Protein AF-A0A645IYS7-F1 (afdb_monomer_lite)

Foldseek 3Di:
DDQPDPVSVVVVVVVVVVVCVCPPPVNVVVVVVVVVVVVVVVVVVVVVVVVVVVVVVVVVCVVQFDWDQLVRCCVVVVLVDDPVRSVVCLVVLVVQCVVVVHDWDWDADPPPVDRTGITHTVVSVVVVVVVDDRD

Structure (mmCIF, N/CA/C/O backbone):
data_AF-A0A645IYS7-F1
#
_entry.id   AF-A0A645IYS7-F1
#
loop_
_atom_site.group_PDB
_atom_site.id
_atom_site.type_symbol
_atom_site.label_atom_id
_atom_site.label_alt_id
_atom_site.label_comp_id
_atom_site.label_asym_id
_atom_site.label_entity_id
_atom_site.label_seq_id
_atom_site.pdbx_PDB_ins_code
_atom_site.Cartn_x
_atom_site.Cartn_y
_atom_site.Cartn_z
_atom_site.occupancy
_atom_site.B_iso_or_equiv
_atom_site.auth_seq_id
_atom_site.auth_comp_id
_atom_site.auth_asym_id
_atom_site.auth_atom_id
_atom_site.pdbx_PDB_model_num
ATOM 1 N N . MET A 1 1 ? -29.580 -20.887 42.819 1.00 63.66 1 MET A N 1
ATOM 2 C CA . MET A 1 1 ? -29.104 -21.197 44.187 1.00 63.66 1 MET A CA 1
ATOM 3 C C . MET A 1 1 ? -30.323 -21.383 45.086 1.00 63.66 1 MET A C 1
ATOM 5 O O . MET A 1 1 ? -31.106 -20.449 45.204 1.00 63.66 1 MET A O 1
ATOM 9 N N . LEU A 1 2 ? -30.550 -22.582 45.630 1.00 64.06 2 LEU A N 1
ATOM 10 C CA . LEU A 1 2 ? -31.740 -22.892 46.438 1.00 64.06 2 LEU A CA 1
ATOM 11 C C . LEU A 1 2 ? -31.493 -22.482 47.900 1.00 64.06 2 LEU A C 1
ATOM 13 O O . LEU A 1 2 ? -30.611 -23.029 48.555 1.00 64.06 2 LEU A O 1
ATOM 17 N N . GLN A 1 3 ? -32.244 -21.501 48.406 1.00 73.00 3 GLN A N 1
ATOM 18 C CA . GLN A 1 3 ? -32.033 -20.925 49.738 1.00 73.00 3 GLN A CA 1
ATOM 19 C C . GLN A 1 3 ? -33.036 -21.453 50.749 1.00 73.00 3 GLN A C 1
ATOM 21 O O . GLN A 1 3 ? -34.131 -20.919 50.910 1.00 73.00 3 GLN A O 1
ATOM 26 N N . ARG A 1 4 ? -32.643 -22.512 51.453 1.00 84.19 4 ARG A N 1
ATOM 27 C CA . ARG A 1 4 ? -33.472 -23.113 52.505 1.00 84.19 4 ARG A CA 1
ATOM 28 C C . ARG A 1 4 ? -33.144 -22.595 53.911 1.00 84.19 4 ARG A C 1
ATOM 30 O O . ARG A 1 4 ? -33.886 -22.880 54.839 1.00 84.19 4 ARG A O 1
ATOM 37 N N . THR A 1 5 ? -32.071 -21.814 54.074 1.00 91.31 5 THR A N 1
ATOM 38 C CA . THR A 1 5 ? -31.602 -21.285 55.370 1.00 91.31 5 THR A CA 1
ATOM 39 C C . THR A 1 5 ? -31.504 -19.756 55.360 1.00 91.31 5 THR A C 1
ATOM 41 O O . THR A 1 5 ? -31.311 -19.149 54.306 1.00 91.31 5 THR A O 1
ATOM 44 N N . ALA A 1 6 ? -31.607 -19.122 56.535 1.00 89.88 6 ALA A N 1
ATOM 45 C CA . ALA A 1 6 ? -31.532 -17.661 56.680 1.00 89.88 6 ALA A CA 1
ATOM 46 C C . ALA A 1 6 ? -30.176 -17.081 56.236 1.00 89.88 6 ALA A C 1
ATOM 48 O O . ALA A 1 6 ? -30.135 -16.109 55.489 1.00 89.88 6 ALA A O 1
ATOM 49 N N . LYS A 1 7 ? -29.065 -17.730 56.610 1.00 90.00 7 LYS A N 1
ATOM 50 C CA . LYS A 1 7 ? -27.729 -17.371 56.098 1.00 90.00 7 LYS A CA 1
ATOM 51 C C . LYS A 1 7 ? -27.649 -17.529 54.582 1.00 90.00 7 LYS A C 1
ATOM 53 O O . LYS A 1 7 ? -27.099 -16.674 53.902 1.00 90.00 7 LYS A O 1
ATOM 58 N N . GLY A 1 8 ? -28.260 -18.597 54.059 1.00 91.81 8 GLY A N 1
ATOM 59 C CA . GLY A 1 8 ? -28.425 -18.797 52.628 1.00 91.81 8 GLY A CA 1
ATOM 60 C C . GLY A 1 8 ? -29.043 -17.564 51.983 1.00 91.81 8 GLY A C 1
ATOM 61 O O . GLY A 1 8 ? -28.407 -17.032 51.077 1.00 91.81 8 GLY A O 1
ATOM 62 N N . LYS A 1 9 ? -30.211 -17.109 52.490 1.00 91.44 9 LYS A N 1
ATOM 63 C CA . LYS A 1 9 ? -30.959 -15.893 52.081 1.00 91.44 9 LYS A CA 1
ATOM 64 C C . LYS A 1 9 ? -30.063 -14.660 51.951 1.00 91.44 9 LYS A C 1
ATOM 66 O O . LYS A 1 9 ? -29.913 -14.155 50.838 1.00 91.44 9 LYS A O 1
ATOM 71 N N . GLN A 1 10 ? -29.369 -14.313 53.030 1.00 92.50 10 GLN A N 1
ATOM 72 C CA . GLN A 1 10 ? -28.449 -13.171 53.088 1.00 92.50 10 GLN A CA 1
ATOM 73 C C . GLN A 1 10 ? -27.340 -13.239 52.028 1.00 92.50 10 GLN A C 1
ATOM 75 O O . GLN A 1 10 ? -27.070 -12.254 51.346 1.00 92.50 10 GLN A O 1
ATOM 80 N N . CYS A 1 11 ? -26.720 -14.408 51.829 1.00 93.62 11 CYS A N 1
ATOM 81 C CA . CYS A 1 11 ? -25.643 -14.544 50.847 1.00 93.62 11 CYS A CA 1
ATOM 82 C C . CYS A 1 11 ? -26.104 -14.279 49.405 1.00 93.62 11 CYS A C 1
ATOM 84 O O . CYS A 1 11 ? -25.356 -13.686 48.636 1.00 93.62 11 CYS A O 1
ATOM 86 N N . ARG A 1 12 ? -27.315 -14.691 49.005 1.00 93.19 12 ARG A N 1
ATOM 87 C CA . ARG A 1 12 ? -27.800 -14.393 47.638 1.00 93.19 12 ARG A CA 1
ATOM 88 C C . ARG A 1 12 ? -28.223 -12.952 47.489 1.00 93.19 12 ARG A C 1
ATOM 90 O O . ARG A 1 12 ? -28.011 -12.430 46.414 1.00 93.19 12 ARG A O 1
ATOM 97 N N . GLU A 1 13 ? -28.844 -12.343 48.496 1.00 93.69 13 GLU A N 1
ATOM 98 C CA . GLU A 1 13 ? -29.186 -10.915 48.436 1.00 93.69 13 GLU A CA 1
ATOM 99 C C . GLU A 1 13 ? -27.913 -10.097 48.218 1.00 93.69 13 GLU A C 1
ATOM 101 O O . GLU A 1 13 ? -27.854 -9.269 47.313 1.00 93.69 13 GLU A O 1
ATOM 106 N N . TYR A 1 14 ? -26.850 -10.443 48.949 1.00 94.94 14 TYR A N 1
ATOM 107 C CA . TYR A 1 14 ? -25.524 -9.890 48.719 1.00 94.94 14 TYR A CA 1
ATOM 108 C C . TYR A 1 14 ? -25.024 -10.151 47.288 1.00 94.94 14 TYR A C 1
ATOM 110 O O . TYR A 1 14 ? -24.702 -9.200 46.581 1.00 94.94 14 TYR A O 1
ATOM 118 N N . PHE A 1 15 ? -25.019 -11.402 46.809 1.00 95.69 15 PHE A N 1
ATOM 119 C CA . PHE A 1 15 ? -24.546 -11.700 45.451 1.00 95.69 15 PHE A CA 1
ATOM 120 C C . PHE A 1 15 ? -25.373 -11.027 44.353 1.00 95.69 15 PHE A C 1
ATOM 122 O O . PHE A 1 15 ? -24.778 -10.537 43.402 1.00 95.69 15 PHE A O 1
ATOM 129 N N . ILE A 1 16 ? -26.701 -10.954 44.493 1.00 95.19 16 ILE A N 1
ATOM 130 C CA . ILE A 1 16 ? -27.583 -10.229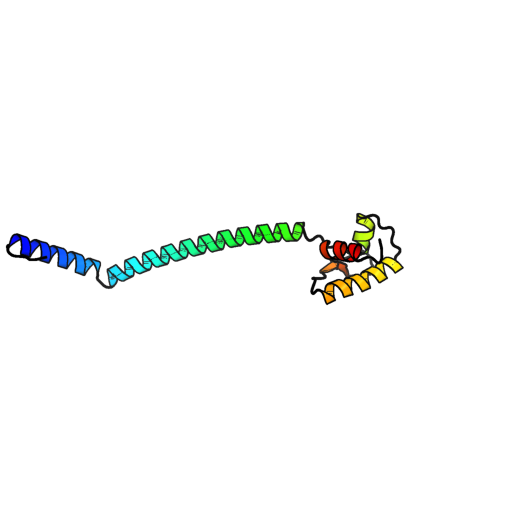 43.570 1.00 95.19 16 ILE A CA 1
ATOM 131 C C . ILE A 1 16 ? -27.189 -8.755 43.550 1.00 95.19 16 ILE A C 1
ATOM 133 O O . ILE A 1 16 ? -26.973 -8.220 42.472 1.00 95.19 16 ILE A O 1
ATOM 137 N N . SER A 1 17 ? -26.996 -8.121 44.712 1.00 96.00 17 SER A N 1
ATOM 138 C CA . SER A 1 17 ? -26.587 -6.711 44.764 1.00 96.00 17 SER A CA 1
ATOM 139 C C . SER A 1 17 ? -25.233 -6.465 44.086 1.00 96.00 17 SER A C 1
ATOM 141 O O . SER A 1 17 ? -25.056 -5.471 43.381 1.00 96.00 17 SER A O 1
ATOM 143 N N . CYS A 1 18 ? -24.283 -7.395 44.232 1.00 96.69 18 CYS A N 1
ATOM 144 C CA . CYS A 1 18 ? -23.007 -7.334 43.525 1.00 96.69 18 CYS A CA 1
ATOM 145 C C . CYS A 1 18 ? -23.187 -7.505 42.011 1.00 96.69 18 CYS A C 1
ATOM 147 O O . CYS A 1 18 ? -22.556 -6.784 41.241 1.00 96.69 18 CYS A O 1
ATOM 149 N N . GLU A 1 19 ? -24.033 -8.443 41.582 1.00 96.69 19 GLU A N 1
ATOM 150 C CA . GL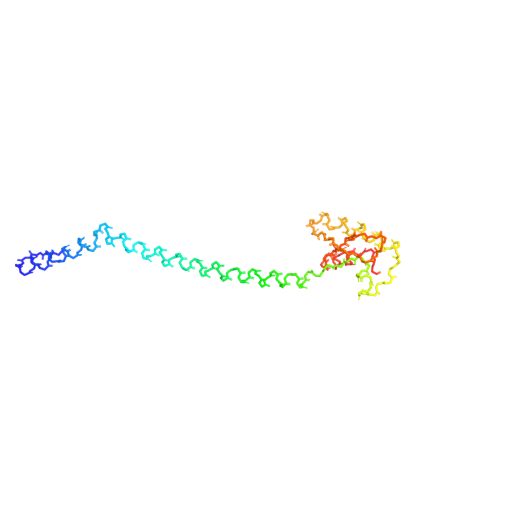U A 1 19 ? -24.315 -8.711 40.170 1.00 96.69 19 GLU A CA 1
ATOM 151 C C . GLU A 1 19 ? -25.034 -7.531 39.505 1.00 96.69 19 GLU A C 1
ATOM 153 O O . GLU A 1 19 ? -24.654 -7.133 38.409 1.00 96.69 19 GLU A O 1
ATOM 158 N N . GLU A 1 20 ? -26.017 -6.925 40.171 1.00 96.31 20 GLU A N 1
ATOM 159 C CA . GLU A 1 20 ? -26.735 -5.732 39.707 1.00 96.31 20 GLU A CA 1
ATOM 160 C C . GLU A 1 20 ? -25.802 -4.526 39.598 1.00 96.31 20 GLU A C 1
ATOM 162 O O . GLU A 1 20 ? -25.798 -3.840 38.577 1.00 96.31 20 GLU A O 1
ATOM 167 N N . ALA A 1 21 ? -24.951 -4.297 40.604 1.00 95.81 21 ALA A N 1
ATOM 168 C CA . ALA A 1 21 ? -23.947 -3.241 40.545 1.00 95.81 21 ALA A CA 1
ATOM 169 C C . ALA A 1 21 ? -22.970 -3.471 39.382 1.00 95.81 21 ALA A C 1
ATOM 171 O O . ALA A 1 21 ? -22.698 -2.554 38.603 1.00 95.81 21 ALA A O 1
ATOM 172 N N . TRP A 1 22 ? -22.485 -4.705 39.220 1.00 96.25 22 TRP A N 1
ATOM 173 C CA . TRP A 1 22 ? -21.580 -5.087 38.138 1.00 96.25 22 TRP A CA 1
ATOM 174 C C . TRP A 1 22 ? -22.232 -4.978 36.758 1.00 96.25 22 TRP A C 1
ATOM 176 O O . TRP A 1 22 ? -21.574 -4.562 35.809 1.00 96.25 22 TRP A O 1
ATOM 186 N N . ASN A 1 23 ? -23.512 -5.318 36.633 1.00 96.69 23 ASN A N 1
ATOM 187 C CA . ASN A 1 23 ? -24.269 -5.285 35.381 1.00 96.69 23 ASN A CA 1
ATOM 188 C C . ASN A 1 23 ? -25.046 -3.981 35.173 1.00 96.69 23 ASN A C 1
ATOM 190 O O . ASN A 1 23 ? -25.836 -3.887 34.234 1.00 96.69 23 ASN A O 1
ATOM 194 N N . SER A 1 24 ? -24.813 -2.964 36.004 1.00 97.62 24 SER A N 1
ATOM 195 C CA . SER A 1 24 ? -25.382 -1.641 35.771 1.00 97.62 24 SER A CA 1
ATOM 196 C C . SER A 1 24 ? -24.948 -1.111 34.393 1.00 97.62 24 SER A C 1
ATOM 198 O O . SER A 1 24 ? -23.818 -1.381 33.958 1.00 97.62 24 SER A O 1
ATOM 200 N N . PRO A 1 25 ? -25.814 -0.353 33.692 1.00 97.25 25 PRO A N 1
ATOM 201 C CA . PRO A 1 25 ? -25.493 0.202 32.378 1.00 97.25 25 PRO A CA 1
ATOM 202 C C . PRO A 1 25 ? -24.153 0.946 32.357 1.00 97.25 25 PRO A C 1
ATOM 204 O O . PRO A 1 25 ? -23.342 0.727 31.457 1.00 97.25 25 PRO A O 1
ATOM 207 N N . ASP A 1 26 ? -23.874 1.731 33.400 1.00 96.69 26 ASP A N 1
ATOM 208 C CA . ASP A 1 26 ? -22.630 2.490 33.537 1.00 96.69 26 ASP A CA 1
ATOM 209 C C . ASP A 1 26 ? -21.407 1.577 33.653 1.00 96.69 26 ASP A C 1
ATOM 211 O O . ASP A 1 26 ? -20.414 1.777 32.954 1.00 96.69 26 ASP A O 1
ATOM 215 N N . LYS A 1 27 ? -21.475 0.518 34.474 1.00 96.94 27 LYS A N 1
ATOM 216 C CA . LYS A 1 27 ? -20.363 -0.435 34.620 1.00 96.94 27 LYS A CA 1
ATOM 217 C C . LYS A 1 27 ? -20.139 -1.263 33.364 1.00 96.94 27 LYS A C 1
ATOM 219 O O . LYS A 1 27 ? -19.001 -1.626 33.061 1.00 96.94 27 LYS A O 1
ATOM 224 N N . ILE A 1 28 ? -21.194 -1.608 32.627 1.00 97.25 28 ILE A N 1
ATOM 225 C CA . ILE A 1 28 ? -21.070 -2.243 31.306 1.00 97.25 28 ILE A CA 1
ATOM 226 C C . ILE A 1 28 ? -20.376 -1.289 30.330 1.00 97.25 28 ILE A C 1
ATOM 228 O O . ILE A 1 28 ? -19.403 -1.687 29.687 1.00 97.25 28 ILE A O 1
ATOM 232 N N . MET A 1 29 ? -20.829 -0.037 30.259 1.00 97.62 29 MET A N 1
ATOM 233 C CA . MET A 1 29 ? -20.271 0.973 29.363 1.00 97.62 29 MET A CA 1
ATOM 234 C C . MET A 1 29 ? -18.799 1.261 29.670 1.00 97.62 29 MET A C 1
ATOM 236 O O . MET A 1 29 ? -17.981 1.301 28.756 1.00 97.62 29 MET A O 1
ATOM 240 N N . GLU A 1 30 ? -18.433 1.380 30.946 1.00 97.75 30 GLU A N 1
ATOM 241 C CA . GLU A 1 30 ? -17.052 1.600 31.384 1.00 97.75 30 GLU A CA 1
ATOM 242 C C . GLU A 1 30 ? -16.116 0.499 30.860 1.00 97.75 30 GLU A C 1
ATOM 244 O O . GLU A 1 30 ? -15.068 0.779 30.273 1.00 97.75 30 GLU A O 1
ATOM 249 N N . ARG A 1 31 ? -16.523 -0.770 30.986 1.00 97.31 31 ARG A N 1
ATOM 250 C CA . ARG A 1 31 ? -15.757 -1.910 30.459 1.00 97.31 31 ARG A CA 1
ATOM 251 C C . ARG A 1 31 ? -15.712 -1.911 28.935 1.00 97.31 31 ARG A C 1
ATOM 253 O O . ARG A 1 31 ? -14.655 -2.172 28.360 1.00 97.31 31 ARG A O 1
ATOM 260 N N . ALA A 1 32 ? -16.832 -1.614 28.279 1.00 97.81 32 ALA A N 1
ATOM 261 C CA . ALA A 1 32 ? -16.891 -1.516 26.824 1.00 97.81 32 ALA A CA 1
ATOM 262 C C . ALA A 1 32 ? -15.926 -0.439 26.303 1.00 97.81 32 ALA A C 1
ATOM 264 O O . ALA A 1 32 ? -15.173 -0.696 25.363 1.00 97.81 32 ALA A O 1
ATOM 265 N N . LEU A 1 33 ? -15.876 0.718 26.967 1.00 97.94 33 LEU A N 1
ATOM 266 C CA . LEU A 1 33 ? -14.970 1.815 26.642 1.00 97.94 33 LEU A CA 1
ATOM 267 C C . LEU A 1 33 ? -13.504 1.413 26.838 1.00 97.94 33 LEU A C 1
ATOM 269 O O . LEU A 1 33 ? -12.683 1.644 25.953 1.00 97.94 33 LEU A O 1
ATOM 273 N N . GLN A 1 34 ? -13.171 0.748 27.948 1.00 97.75 34 GLN A N 1
ATOM 274 C CA . GLN A 1 34 ? -11.816 0.237 28.190 1.00 97.75 34 GLN A CA 1
ATOM 275 C C . GLN A 1 34 ? -11.372 -0.764 27.111 1.00 97.75 34 GLN A C 1
ATOM 277 O O . GLN A 1 34 ? -10.225 -0.727 26.657 1.00 97.75 34 GLN A O 1
ATOM 282 N N . ILE A 1 35 ? -12.272 -1.653 26.676 1.00 97.94 35 ILE A N 1
ATOM 283 C CA . ILE A 1 35 ? -12.002 -2.609 25.592 1.00 97.94 35 ILE A CA 1
ATOM 284 C C . ILE A 1 35 ? -11.819 -1.873 24.261 1.00 97.94 35 ILE A C 1
ATOM 286 O O . ILE A 1 35 ? -10.869 -2.167 23.534 1.00 97.94 35 ILE A O 1
ATOM 290 N N . ALA A 1 36 ? -12.695 -0.919 23.943 1.00 97.88 36 ALA A N 1
ATOM 291 C CA . ALA A 1 36 ? -12.611 -0.128 22.718 1.00 97.88 36 ALA A CA 1
ATOM 292 C C . ALA A 1 36 ? -11.296 0.658 22.649 1.00 97.88 36 ALA A C 1
ATOM 294 O O . ALA A 1 36 ? -10.602 0.599 21.638 1.00 97.88 36 ALA A O 1
ATOM 295 N N . HIS A 1 37 ? -10.904 1.300 23.750 1.00 98.12 37 HIS A N 1
ATOM 296 C CA . HIS A 1 37 ? -9.642 2.024 23.858 1.00 98.12 37 HIS A CA 1
ATOM 297 C C . HIS A 1 37 ? -8.434 1.105 23.637 1.00 98.12 37 HIS A C 1
ATOM 299 O O . HIS A 1 37 ? -7.533 1.427 22.867 1.00 98.12 37 HIS A O 1
ATOM 305 N N . ARG A 1 38 ? -8.426 -0.089 24.247 1.00 98.06 38 ARG A N 1
ATOM 306 C CA . ARG A 1 38 ? -7.354 -1.072 24.028 1.00 98.06 38 ARG A CA 1
ATOM 307 C C . ARG A 1 38 ? -7.258 -1.496 22.562 1.00 98.06 38 ARG A C 1
ATOM 309 O O . ARG A 1 38 ? -6.163 -1.530 22.011 1.00 98.06 38 ARG A O 1
ATOM 316 N N . ARG A 1 39 ? -8.400 -1.770 21.925 1.00 97.88 39 ARG A N 1
ATOM 317 C CA . ARG A 1 39 ? -8.458 -2.134 20.502 1.00 97.88 39 ARG A CA 1
ATOM 318 C C . ARG A 1 39 ? -7.982 -1.001 19.597 1.00 97.88 39 ARG A C 1
ATOM 320 O O . ARG A 1 39 ? -7.327 -1.287 18.599 1.00 97.88 39 ARG A O 1
ATOM 327 N N . ALA A 1 40 ? -8.291 0.249 19.940 1.00 98.06 40 ALA A N 1
ATOM 328 C CA . ALA A 1 40 ? -7.807 1.420 19.215 1.00 98.06 40 ALA A CA 1
ATOM 329 C C . ALA A 1 40 ? -6.275 1.501 19.275 1.00 98.06 40 ALA A C 1
ATOM 331 O O . ALA A 1 40 ? -5.635 1.517 18.230 1.00 98.06 40 ALA A O 1
ATOM 332 N N . LEU A 1 41 ? -5.681 1.393 20.468 1.00 98.00 41 LEU A N 1
ATOM 333 C CA . LEU A 1 41 ? -4.222 1.377 20.633 1.00 98.00 41 LEU A CA 1
ATOM 334 C C . LEU A 1 41 ? -3.549 0.213 19.884 1.00 98.00 41 LEU A C 1
ATOM 336 O O . LEU A 1 41 ? -2.493 0.375 19.277 1.00 98.00 41 LEU A O 1
ATOM 340 N N . GLU A 1 42 ? -4.142 -0.983 19.911 1.00 97.69 42 GLU A N 1
ATOM 341 C CA . GLU A 1 42 ? -3.641 -2.137 19.151 1.00 97.69 42 GLU A CA 1
ATOM 342 C C . GLU A 1 42 ? -3.758 -1.936 17.633 1.00 97.69 42 GLU A C 1
ATOM 344 O O . GLU A 1 42 ? -2.919 -2.420 16.871 1.00 97.69 42 GLU A O 1
ATOM 349 N N . ALA A 1 43 ? -4.806 -1.256 17.164 1.00 97.25 43 ALA A N 1
ATOM 350 C CA . ALA A 1 43 ? -4.951 -0.891 15.759 1.00 97.25 43 ALA A CA 1
ATOM 351 C C . ALA A 1 43 ? -3.913 0.160 15.347 1.00 97.25 43 ALA A C 1
ATOM 353 O O . ALA A 1 43 ? -3.246 -0.036 14.338 1.00 97.25 43 ALA A O 1
ATOM 354 N N . GLU A 1 44 ? -3.707 1.204 16.152 1.00 97.44 44 GLU A N 1
ATOM 355 C CA . GLU A 1 44 ? -2.687 2.235 15.919 1.00 97.44 44 GLU A CA 1
ATOM 356 C C . GLU A 1 44 ? -1.281 1.636 15.830 1.00 97.44 44 GLU A C 1
ATOM 358 O O . GLU A 1 44 ? -0.549 1.925 14.887 1.00 97.44 44 GLU A O 1
ATOM 363 N N . ARG A 1 45 ? -0.924 0.721 16.742 1.00 97.31 45 ARG A N 1
ATOM 364 C CA . ARG A 1 45 ? 0.365 0.006 16.690 1.00 97.31 45 ARG A CA 1
ATOM 365 C C . ARG A 1 45 ? 0.533 -0.813 15.414 1.00 97.31 45 ARG A C 1
ATOM 367 O O . ARG A 1 45 ? 1.613 -0.818 14.833 1.00 97.31 45 ARG A O 1
ATOM 374 N N . ARG A 1 46 ? -0.522 -1.507 14.974 1.00 96.94 46 ARG A N 1
ATOM 375 C CA . ARG A 1 46 ? -0.496 -2.270 13.716 1.00 96.94 46 ARG A CA 1
ATOM 376 C C . ARG A 1 46 ? -0.342 -1.355 12.509 1.00 96.94 46 ARG A C 1
ATOM 378 O O . ARG A 1 46 ? 0.451 -1.666 11.633 1.00 96.94 46 ARG A O 1
ATOM 385 N N . ILE A 1 47 ? -1.067 -0.238 12.477 1.00 96.81 47 ILE A N 1
ATOM 386 C CA . ILE A 1 47 ? -0.946 0.768 11.416 1.00 96.81 47 ILE A CA 1
ATOM 387 C C . ILE A 1 47 ? 0.487 1.292 11.360 1.00 96.81 47 ILE A C 1
ATOM 389 O O . ILE A 1 47 ? 1.066 1.335 10.283 1.00 96.81 47 ILE A O 1
ATOM 393 N N . PHE A 1 48 ? 1.069 1.631 12.509 1.00 95.62 48 PHE A N 1
ATOM 394 C CA . PHE A 1 48 ? 2.446 2.102 12.585 1.00 95.62 48 PHE A CA 1
ATOM 395 C C . PHE A 1 48 ? 3.441 1.073 12.024 1.00 95.62 48 PHE A C 1
ATOM 397 O O . PHE A 1 48 ? 4.204 1.407 11.124 1.00 95.62 48 PHE A O 1
ATOM 404 N N . GLY A 1 49 ? 3.363 -0.192 12.454 1.00 94.31 49 GLY A N 1
ATOM 405 C CA . GLY A 1 49 ? 4.239 -1.246 11.926 1.00 94.31 49 GLY A CA 1
ATOM 406 C C . GLY A 1 49 ? 4.065 -1.496 10.422 1.00 94.31 49 GLY A C 1
ATOM 407 O O . GLY A 1 49 ? 5.045 -1.678 9.708 1.00 94.31 49 GLY A O 1
ATOM 408 N N . LEU A 1 50 ? 2.828 -1.441 9.913 1.00 95.19 50 LEU A N 1
ATOM 409 C CA . LEU A 1 50 ? 2.558 -1.568 8.475 1.00 95.19 50 LEU A CA 1
ATOM 410 C C . LEU A 1 50 ? 3.112 -0.387 7.664 1.00 95.19 50 LEU A C 1
ATOM 412 O O . LEU A 1 50 ? 3.495 -0.569 6.510 1.00 95.19 50 LEU A O 1
ATOM 416 N N . LEU A 1 51 ? 3.139 0.823 8.231 1.00 88.00 51 LEU A N 1
ATOM 417 C CA . LEU A 1 51 ? 3.719 1.995 7.573 1.00 88.00 51 LEU A CA 1
AT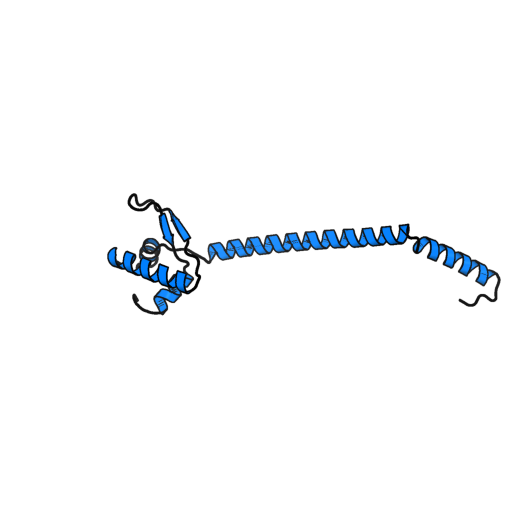OM 418 C C . LEU A 1 51 ? 5.243 1.887 7.470 1.00 88.00 51 LEU A C 1
ATOM 420 O O . LEU A 1 51 ? 5.781 2.185 6.407 1.00 88.00 51 LEU A O 1
ATOM 424 N N . GLU A 1 52 ? 5.915 1.413 8.521 1.00 91.94 52 GLU A N 1
ATOM 425 C CA . GLU A 1 52 ? 7.357 1.136 8.480 1.00 91.94 52 GLU A CA 1
ATOM 426 C C . GLU A 1 52 ? 7.679 0.063 7.430 1.00 91.94 52 GLU A C 1
ATOM 428 O O . GLU A 1 52 ? 8.548 0.262 6.583 1.00 91.94 52 GLU A O 1
ATOM 433 N N . GLU A 1 53 ? 6.936 -1.050 7.412 1.00 90.50 53 GLU A N 1
ATOM 434 C CA . GLU A 1 53 ? 7.113 -2.099 6.401 1.00 90.50 53 GLU A CA 1
ATOM 435 C C . GLU A 1 53 ? 6.914 -1.544 4.984 1.00 90.50 53 GLU A C 1
ATOM 437 O O . GLU A 1 53 ? 7.753 -1.754 4.106 1.00 90.50 53 GLU A O 1
ATOM 442 N N . LYS A 1 54 ? 5.853 -0.759 4.763 1.00 84.94 54 LYS A N 1
ATOM 443 C CA . LYS A 1 54 ? 5.606 -0.084 3.484 1.00 84.94 54 LYS A CA 1
ATOM 444 C C . LYS A 1 54 ? 6.790 0.790 3.067 1.00 84.94 54 LYS A C 1
ATOM 446 O O . LYS A 1 54 ? 7.214 0.697 1.919 1.00 84.94 54 LYS A O 1
ATOM 451 N N . GLU A 1 55 ? 7.318 1.615 3.969 1.00 81.50 55 GLU A N 1
ATOM 452 C CA . GLU A 1 55 ? 8.460 2.490 3.684 1.00 81.50 55 GLU A CA 1
ATOM 453 C C . GLU A 1 55 ? 9.706 1.676 3.310 1.00 81.50 55 GLU A C 1
ATOM 455 O O . GLU A 1 55 ? 10.344 1.956 2.295 1.00 81.50 55 GLU A O 1
ATOM 460 N N . THR A 1 56 ? 10.014 0.612 4.060 1.00 83.31 56 THR A N 1
ATOM 461 C CA . THR A 1 56 ? 11.155 -0.265 3.744 1.00 83.31 56 THR A CA 1
ATOM 462 C C . THR A 1 56 ? 11.013 -0.934 2.377 1.00 83.31 56 THR A C 1
ATOM 464 O O . THR A 1 56 ? 11.975 -0.980 1.607 1.00 83.31 56 THR A O 1
ATOM 467 N N . LEU A 1 57 ? 9.807 -1.397 2.034 1.00 80.00 57 LEU A N 1
ATOM 468 C CA . LEU A 1 57 ? 9.515 -1.984 0.730 1.00 80.00 57 LEU A CA 1
ATOM 469 C C . LEU A 1 57 ? 9.592 -0.942 -0.387 1.00 80.00 57 LEU A C 1
ATOM 471 O O . LEU A 1 57 ? 10.094 -1.251 -1.463 1.00 80.00 57 LEU A O 1
ATOM 475 N N . GLU A 1 58 ? 9.140 0.291 -0.155 1.00 71.75 58 GLU A N 1
ATOM 476 C CA . GLU A 1 58 ? 9.252 1.383 -1.126 1.00 71.75 58 GLU A CA 1
ATOM 477 C C . GLU A 1 58 ? 10.713 1.772 -1.383 1.00 71.75 58 GLU A C 1
ATOM 479 O O . GLU A 1 58 ? 11.085 2.006 -2.536 1.00 71.75 58 GLU A O 1
ATOM 484 N N . ILE A 1 59 ? 11.559 1.793 -0.350 1.00 67.56 59 ILE A N 1
ATOM 485 C CA . ILE A 1 59 ? 13.006 2.012 -0.488 1.00 67.56 59 ILE A CA 1
ATOM 486 C C . ILE A 1 59 ? 13.634 0.870 -1.294 1.00 67.56 59 ILE A C 1
ATOM 488 O O . ILE A 1 59 ? 14.249 1.129 -2.328 1.00 67.56 59 ILE A O 1
ATOM 492 N N . ALA A 1 60 ? 13.401 -0.387 -0.904 1.00 70.12 60 ALA A N 1
ATOM 493 C CA . ALA A 1 60 ? 13.927 -1.555 -1.612 1.00 70.12 60 ALA A CA 1
ATOM 494 C C . ALA A 1 60 ? 13.448 -1.619 -3.076 1.00 70.12 60 ALA A C 1
ATOM 496 O O . ALA A 1 60 ? 14.203 -1.979 -3.984 1.00 70.12 60 ALA A O 1
ATOM 497 N N . LEU A 1 61 ? 12.197 -1.232 -3.340 1.00 73.19 61 LEU A N 1
ATOM 498 C CA . LEU A 1 61 ? 11.644 -1.141 -4.688 1.00 73.19 61 LEU A CA 1
ATOM 499 C C . LEU A 1 61 ? 12.323 -0.036 -5.504 1.00 73.19 61 LEU A C 1
ATOM 501 O O . LEU A 1 61 ? 12.648 -0.244 -6.668 1.00 73.19 61 LEU A O 1
ATOM 505 N N . ASN A 1 62 ? 12.558 1.138 -4.919 1.00 66.19 62 ASN A N 1
ATOM 506 C CA . ASN A 1 62 ? 13.251 2.227 -5.606 1.00 66.19 62 ASN A CA 1
ATOM 507 C C . ASN A 1 62 ? 14.729 1.903 -5.873 1.00 66.19 62 ASN A C 1
ATOM 509 O O . ASN A 1 62 ? 15.257 2.289 -6.915 1.00 66.19 62 ASN A O 1
ATOM 513 N N . GLU A 1 63 ? 15.388 1.176 -4.971 1.00 63.00 63 GLU A N 1
ATOM 514 C CA . GLU A 1 63 ? 16.758 0.695 -5.162 1.00 63.00 63 GLU A CA 1
ATOM 515 C C . GLU A 1 63 ? 16.839 -0.381 -6.253 1.00 63.00 63 GLU A C 1
ATOM 517 O O . GLU A 1 63 ? 17.741 -0.342 -7.095 1.00 63.00 63 GLU A O 1
ATOM 522 N N . SER A 1 64 ? 15.878 -1.310 -6.281 1.00 65.06 64 SER A N 1
ATOM 523 C CA . SER A 1 64 ? 15.839 -2.410 -7.253 1.00 65.06 64 SER A CA 1
ATOM 524 C C . SER A 1 64 ? 15.345 -1.984 -8.640 1.00 65.06 64 SER A C 1
ATOM 526 O O . SER A 1 64 ? 15.887 -2.444 -9.648 1.00 65.06 64 SER A O 1
ATOM 528 N N . ILE A 1 65 ? 14.377 -1.064 -8.741 1.00 67.12 65 ILE A N 1
ATOM 529 C CA . ILE A 1 65 ? 13.909 -0.533 -10.027 1.00 67.12 65 ILE A CA 1
ATOM 530 C C . ILE A 1 65 ? 14.804 0.627 -10.460 1.00 67.12 65 ILE A C 1
ATOM 532 O O . ILE A 1 65 ? 14.446 1.807 -10.421 1.00 67.12 65 ILE A O 1
ATOM 536 N N . GLN A 1 66 ? 15.983 0.277 -10.958 1.00 76.50 66 GLN A N 1
ATOM 537 C CA . GLN A 1 66 ? 16.817 1.232 -11.666 1.00 76.50 66 GLN A CA 1
ATOM 538 C C . GLN A 1 66 ? 16.157 1.583 -13.004 1.00 76.50 66 GLN A C 1
ATOM 540 O O . GLN A 1 66 ? 15.807 0.711 -13.799 1.00 76.50 66 GLN A O 1
ATOM 545 N N . PHE A 1 67 ? 15.986 2.875 -13.271 1.00 85.25 67 PHE A N 1
ATOM 546 C CA . PHE A 1 67 ? 15.531 3.357 -14.569 1.00 85.25 67 PHE A CA 1
ATOM 547 C C . PHE A 1 67 ? 16.729 3.814 -15.395 1.00 85.25 67 PHE A C 1
ATOM 549 O O . PHE A 1 6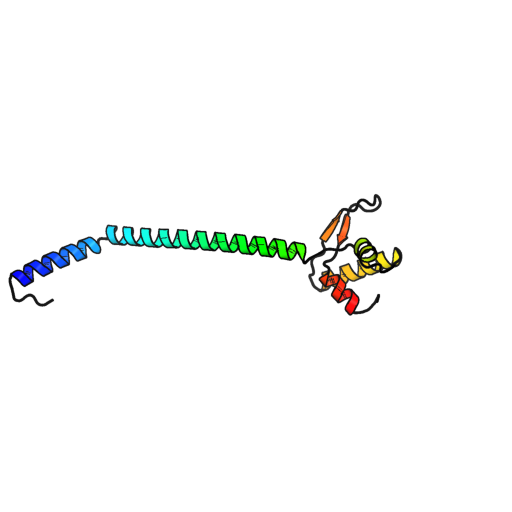7 ? 17.505 4.679 -14.979 1.00 85.25 67 PHE A O 1
ATOM 556 N N . TYR A 1 68 ? 16.851 3.277 -16.604 1.00 86.69 68 TYR A N 1
ATOM 557 C CA . TYR A 1 68 ? 17.873 3.690 -17.554 1.00 86.69 68 TYR A CA 1
ATOM 558 C C . TYR A 1 68 ? 17.237 4.357 -18.765 1.00 86.69 68 TYR A C 1
ATOM 560 O O . TYR A 1 68 ? 16.316 3.825 -19.388 1.00 86.69 68 TYR A O 1
ATOM 568 N N . THR A 1 69 ? 17.751 5.534 -19.116 1.00 90.44 69 THR A N 1
ATOM 569 C CA . THR A 1 69 ? 17.579 6.076 -20.466 1.00 90.44 69 THR A CA 1
ATOM 570 C C . THR A 1 69 ? 18.360 5.200 -21.442 1.00 90.44 69 THR A C 1
ATOM 572 O O . THR A 1 69 ? 19.314 4.529 -21.045 1.00 90.44 69 THR A O 1
ATOM 575 N N . VAL A 1 70 ? 18.008 5.226 -22.729 1.00 90.88 70 VAL A N 1
ATOM 576 C CA . VAL A 1 70 ? 18.730 4.430 -23.739 1.00 90.88 70 VAL A CA 1
ATOM 577 C C . VAL A 1 70 ? 20.223 4.770 -23.758 1.00 90.88 70 VAL A C 1
ATOM 579 O O . VAL A 1 70 ? 21.059 3.875 -23.797 1.00 90.88 70 VAL A O 1
ATOM 582 N N . ALA A 1 71 ? 20.565 6.057 -23.647 1.00 88.50 71 ALA A N 1
ATOM 583 C CA . ALA A 1 71 ? 21.952 6.512 -23.597 1.00 88.50 71 ALA A CA 1
ATOM 584 C C . ALA A 1 71 ? 22.682 6.028 -22.332 1.00 88.50 71 ALA A C 1
ATOM 586 O O . ALA A 1 71 ? 23.805 5.531 -22.424 1.00 88.50 71 ALA A O 1
ATOM 587 N N . LYS A 1 72 ? 22.037 6.114 -21.157 1.00 86.81 72 LYS A N 1
ATOM 588 C CA . LYS A 1 72 ? 22.619 5.628 -19.898 1.00 86.81 72 LYS A CA 1
ATOM 589 C C . LYS A 1 72 ? 22.825 4.113 -19.939 1.00 86.81 72 LYS A C 1
ATOM 591 O O . LYS A 1 72 ? 23.878 3.653 -19.520 1.00 86.81 72 LYS A O 1
ATOM 596 N N . TYR A 1 73 ? 21.861 3.353 -20.466 1.00 89.12 73 TYR A N 1
ATOM 597 C CA . TYR A 1 73 ? 21.975 1.899 -20.623 1.00 89.12 73 TYR A CA 1
ATOM 598 C C . TYR A 1 73 ? 23.119 1.536 -21.582 1.00 89.12 73 TYR A C 1
ATOM 600 O O . TYR A 1 73 ? 23.976 0.722 -21.250 1.00 89.12 73 TYR A O 1
ATOM 608 N N . ASN A 1 74 ? 23.190 2.210 -22.736 1.00 90.81 74 ASN A N 1
ATOM 609 C CA . ASN A 1 74 ? 24.252 2.018 -23.725 1.00 90.81 74 ASN A CA 1
ATOM 610 C C . ASN A 1 74 ? 25.652 2.228 -23.118 1.00 90.81 74 ASN A C 1
ATOM 612 O O . ASN A 1 74 ? 26.546 1.412 -23.335 1.00 90.81 74 ASN A O 1
ATOM 616 N N . GLY A 1 75 ? 25.827 3.286 -22.318 1.00 86.94 75 GLY A N 1
ATOM 617 C CA . GLY A 1 75 ? 27.088 3.579 -21.634 1.00 86.94 75 GLY A CA 1
ATOM 618 C C . GLY A 1 75 ? 27.401 2.615 -20.487 1.00 86.94 75 GLY A C 1
ATOM 619 O O . GLY A 1 75 ? 28.494 2.056 -20.439 1.00 86.94 75 GLY A O 1
ATOM 620 N N . ALA A 1 76 ? 26.442 2.386 -19.585 1.00 85.69 76 ALA A N 1
ATOM 621 C CA . ALA A 1 76 ? 26.631 1.550 -18.398 1.00 85.69 76 ALA A CA 1
ATOM 622 C C . ALA A 1 76 ? 26.951 0.090 -18.753 1.00 85.69 76 ALA A C 1
ATOM 624 O O . ALA A 1 76 ? 27.834 -0.513 -18.149 1.00 85.69 76 ALA A O 1
ATOM 625 N N . PHE A 1 77 ? 26.285 -0.448 -19.778 1.00 87.75 77 PHE A N 1
ATOM 626 C CA . PHE A 1 77 ? 26.462 -1.829 -20.233 1.00 87.75 77 PHE A CA 1
ATOM 627 C C . PHE A 1 77 ? 27.344 -1.950 -21.482 1.00 87.75 77 PHE A C 1
ATOM 629 O O . PHE A 1 77 ? 27.411 -3.024 -22.078 1.00 87.75 77 PHE A O 1
ATOM 636 N N . LYS A 1 78 ? 28.021 -0.862 -21.879 1.00 90.38 78 LYS A N 1
ATOM 637 C CA . LYS A 1 78 ? 28.985 -0.810 -22.992 1.00 90.38 78 LYS A CA 1
ATOM 638 C C . LYS A 1 78 ? 28.461 -1.449 -24.287 1.00 90.38 78 LYS A C 1
ATOM 640 O O . LYS A 1 78 ? 29.171 -2.212 -24.937 1.00 90.38 78 LYS A O 1
ATOM 645 N N . LYS A 1 79 ? 27.217 -1.143 -24.667 1.00 89.56 79 LYS A N 1
ATOM 646 C CA . LYS A 1 79 ? 26.556 -1.765 -25.829 1.00 89.56 79 LYS A CA 1
ATOM 647 C C . LYS A 1 79 ? 27.079 -1.259 -27.179 1.00 89.56 79 LYS A C 1
ATOM 649 O O . LYS A 1 79 ? 26.978 -1.971 -28.170 1.00 89.56 79 LYS A O 1
ATOM 654 N N . GLY A 1 80 ? 27.654 -0.055 -27.229 1.00 91.44 80 GLY A N 1
ATOM 655 C CA . GLY A 1 80 ? 28.277 0.496 -28.440 1.00 91.44 80 GLY A CA 1
ATOM 656 C C . GLY A 1 80 ? 27.287 0.976 -29.507 1.00 91.44 80 GLY A C 1
ATOM 657 O O . GLY A 1 80 ? 27.648 1.090 -30.676 1.00 91.44 80 GLY A O 1
ATOM 658 N N . TRP A 1 81 ? 26.038 1.264 -29.135 1.00 92.94 81 TRP A N 1
ATOM 659 C CA . TRP A 1 81 ? 25.019 1.706 -30.086 1.00 92.94 81 TRP A CA 1
ATOM 660 C C . TRP A 1 81 ? 25.259 3.133 -30.581 1.00 92.94 81 TRP A C 1
ATOM 662 O O . TRP A 1 81 ? 25.557 4.043 -29.805 1.00 92.94 81 TRP A O 1
ATOM 672 N N . SER A 1 82 ? 25.034 3.339 -31.876 1.00 93.75 82 SER A N 1
ATOM 673 C CA . SER A 1 82 ? 24.973 4.655 -32.511 1.00 93.75 82 SER A CA 1
ATOM 674 C C . SER A 1 82 ? 23.741 5.452 -32.069 1.00 93.75 82 SER A C 1
ATOM 676 O O . SER A 1 82 ? 22.771 4.906 -31.535 1.00 93.75 82 SER A O 1
ATOM 678 N N . LEU A 1 83 ? 23.731 6.758 -32.355 1.00 89.06 83 LEU A N 1
ATOM 679 C CA . LEU A 1 83 ? 22.587 7.624 -32.056 1.00 89.06 83 LEU A CA 1
ATOM 680 C C . LEU A 1 83 ? 21.297 7.148 -32.748 1.00 89.06 83 LEU A C 1
ATOM 682 O O . LEU A 1 83 ? 20.237 7.132 -32.125 1.00 89.06 83 LEU A O 1
ATOM 686 N N . ALA A 1 84 ? 21.389 6.714 -34.008 1.00 91.88 84 ALA A N 1
ATOM 687 C CA . ALA A 1 84 ? 20.246 6.202 -34.762 1.00 91.88 84 ALA A CA 1
ATOM 688 C C . ALA A 1 84 ? 19.681 4.914 -34.136 1.00 91.88 84 ALA A C 1
ATOM 690 O O . ALA A 1 84 ? 18.466 4.779 -33.980 1.00 91.88 84 ALA A O 1
ATOM 691 N N . GLN A 1 85 ? 20.559 4.005 -33.697 1.00 91.81 85 GLN A N 1
ATOM 692 C CA . GLN A 1 85 ? 20.160 2.800 -32.964 1.00 91.81 85 GLN A CA 1
ATOM 693 C C . GLN A 1 85 ? 19.507 3.156 -31.625 1.00 91.81 85 GLN A C 1
ATOM 695 O O . GLN A 1 85 ? 18.440 2.638 -31.312 1.00 91.81 85 GLN A O 1
ATOM 700 N N . CYS A 1 86 ? 20.070 4.106 -30.873 1.00 91.25 86 CYS A N 1
ATOM 701 C CA . CYS A 1 86 ? 19.487 4.556 -29.608 1.00 91.25 86 CYS A CA 1
ATOM 702 C C . CYS A 1 86 ? 18.070 5.132 -29.789 1.00 91.25 86 CYS A C 1
ATOM 704 O O . CYS A 1 86 ? 17.176 4.869 -28.984 1.00 91.25 86 CYS A O 1
ATOM 706 N N . GLN A 1 87 ? 17.839 5.898 -30.857 1.00 91.31 87 GLN A N 1
ATOM 707 C CA . GLN A 1 87 ? 16.516 6.441 -31.175 1.00 91.31 87 GLN A CA 1
ATOM 708 C C . GLN A 1 87 ? 15.510 5.339 -31.530 1.00 91.31 87 GLN A C 1
ATOM 710 O O . GLN A 1 87 ? 14.363 5.382 -31.076 1.00 91.31 87 GLN A O 1
ATOM 715 N N . LEU A 1 88 ? 15.930 4.353 -32.327 1.00 92.81 88 LEU A N 1
ATOM 716 C CA . LEU A 1 88 ? 15.087 3.226 -32.723 1.00 92.81 88 LEU A CA 1
ATOM 717 C C . LEU A 1 88 ? 14.719 2.351 -31.519 1.00 92.81 88 LEU A C 1
ATOM 719 O O . LEU A 1 88 ? 13.534 2.097 -31.294 1.00 92.81 88 LEU A O 1
ATOM 723 N N . ILE A 1 89 ? 15.707 1.998 -30.696 1.00 93.12 89 ILE A N 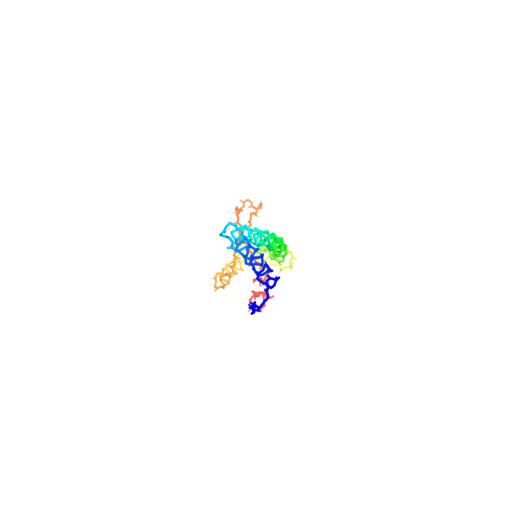1
ATOM 724 C CA . ILE A 1 89 ? 15.518 1.262 -29.441 1.00 93.12 89 ILE A CA 1
ATOM 725 C C . ILE A 1 89 ? 14.566 2.029 -28.524 1.00 93.12 89 ILE A C 1
ATOM 727 O O . ILE A 1 89 ? 13.610 1.457 -28.014 1.00 93.12 89 ILE A O 1
ATOM 731 N N . GLY A 1 90 ? 14.740 3.345 -28.375 1.00 92.88 90 GLY A N 1
ATOM 732 C CA . GLY A 1 90 ? 13.844 4.164 -27.556 1.00 92.88 90 GLY A CA 1
ATOM 733 C C . GLY A 1 90 ? 12.383 4.121 -28.019 1.00 92.88 90 GLY A C 1
ATOM 734 O O . GLY A 1 90 ? 11.477 4.031 -27.188 1.00 92.88 90 GLY A O 1
ATOM 735 N N . LYS A 1 91 ? 12.133 4.142 -29.336 1.00 93.88 91 LYS A N 1
ATOM 736 C CA . LYS A 1 91 ? 10.777 4.001 -29.896 1.00 93.88 91 LYS A CA 1
ATOM 737 C C . LYS A 1 91 ? 10.189 2.621 -29.602 1.00 93.88 91 LYS A C 1
ATOM 739 O O . LYS A 1 91 ? 9.047 2.538 -29.150 1.00 93.88 91 LYS A O 1
ATOM 744 N N . GLN A 1 92 ? 10.963 1.563 -29.833 1.00 93.50 92 GLN A N 1
ATOM 745 C CA . GLN A 1 92 ? 10.524 0.183 -29.621 1.00 93.50 92 GLN A CA 1
ATOM 746 C C . GLN A 1 92 ? 10.275 -0.117 -28.144 1.00 93.50 92 GLN A C 1
ATOM 748 O O . GLN A 1 92 ? 9.229 -0.657 -27.804 1.00 93.50 92 GLN A O 1
ATOM 753 N N . LEU A 1 93 ? 11.171 0.314 -27.261 1.00 92.62 93 LEU A N 1
ATOM 754 C CA . LEU A 1 93 ? 11.049 0.110 -25.823 1.00 92.62 93 LEU A CA 1
ATOM 755 C C . LEU A 1 93 ? 9.869 0.901 -25.243 1.00 92.62 93 LEU A C 1
ATOM 757 O O . LEU A 1 93 ? 9.101 0.388 -24.435 1.00 92.62 93 LEU A O 1
ATOM 761 N N . SER A 1 94 ? 9.628 2.118 -25.743 1.00 94.75 94 SER A N 1
ATOM 762 C CA . SER A 1 94 ? 8.402 2.857 -25.424 1.00 94.75 94 SER A CA 1
ATOM 763 C C . SER A 1 94 ? 7.134 2.116 -25.865 1.00 94.75 94 SER A C 1
ATOM 765 O O . SER A 1 94 ? 6.135 2.145 -25.150 1.00 94.75 94 SER A O 1
ATOM 767 N N . ALA A 1 95 ? 7.139 1.473 -27.036 1.00 94.06 95 ALA A N 1
ATOM 768 C CA . ALA A 1 95 ? 6.009 0.660 -27.487 1.00 94.06 95 ALA A CA 1
ATOM 769 C C . ALA A 1 95 ? 5.841 -0.604 -26.626 1.00 94.06 95 ALA A C 1
ATOM 771 O O . ALA A 1 95 ? 4.725 -0.897 -26.199 1.00 94.06 95 ALA A O 1
ATOM 772 N N . TYR A 1 96 ? 6.943 -1.290 -26.306 1.00 91.81 96 TYR A N 1
ATOM 773 C CA . TYR A 1 96 ? 6.983 -2.470 -25.440 1.00 91.81 96 TYR A CA 1
ATOM 774 C C . TYR A 1 96 ? 6.372 -2.184 -24.067 1.00 91.81 96 TYR A C 1
ATOM 776 O O . TYR A 1 96 ? 5.448 -2.883 -23.645 1.00 91.81 96 TYR A O 1
ATOM 784 N N . CYS A 1 97 ? 6.829 -1.116 -23.405 1.00 92.56 97 CYS A N 1
ATOM 785 C CA . CYS A 1 97 ? 6.333 -0.739 -22.088 1.00 92.56 97 CYS A CA 1
ATOM 786 C C . CYS A 1 97 ? 4.846 -0.371 -22.124 1.00 92.56 97 CYS A C 1
ATOM 788 O O . CYS A 1 97 ? 4.084 -0.848 -21.289 1.00 92.56 97 CYS A O 1
ATOM 790 N N . ARG A 1 98 ? 4.400 0.412 -23.120 1.00 93.88 98 ARG A N 1
ATOM 791 C CA . ARG A 1 98 ? 2.977 0.772 -23.254 1.00 93.88 98 ARG A CA 1
ATOM 792 C C . ARG A 1 98 ? 2.082 -0.444 -23.485 1.00 93.88 98 ARG A C 1
ATOM 794 O O . ARG A 1 98 ? 1.019 -0.517 -22.881 1.00 93.88 98 ARG A O 1
ATOM 801 N N . ALA A 1 99 ? 2.515 -1.402 -24.304 1.00 92.62 99 ALA A N 1
ATOM 802 C CA . ALA A 1 99 ? 1.751 -2.619 -24.583 1.00 92.62 99 ALA A CA 1
ATOM 803 C C . ALA A 1 99 ? 1.576 -3.524 -23.349 1.00 92.62 99 ALA A C 1
ATOM 805 O O . ALA A 1 99 ? 0.616 -4.283 -23.280 1.00 92.62 99 ALA A O 1
ATOM 806 N N . ARG A 1 100 ? 2.493 -3.438 -22.377 1.00 90.00 100 ARG A N 1
ATOM 807 C CA . ARG A 1 100 ? 2.499 -4.246 -21.145 1.00 90.00 100 ARG A CA 1
ATOM 808 C C . ARG A 1 100 ? 2.130 -3.452 -19.889 1.00 90.00 100 ARG A C 1
ATOM 810 O O . ARG A 1 100 ? 2.318 -3.949 -18.786 1.00 90.00 100 ARG A O 1
ATOM 817 N N . ALA A 1 101 ? 1.638 -2.222 -20.051 1.00 90.00 101 ALA A N 1
ATOM 818 C CA . ALA A 1 101 ? 1.336 -1.302 -18.951 1.00 90.00 101 ALA A CA 1
ATOM 819 C C . ALA A 1 101 ? 2.514 -1.077 -17.972 1.00 90.00 101 ALA A C 1
ATOM 821 O O . ALA A 1 101 ? 2.316 -0.812 -16.789 1.00 90.00 101 ALA A O 1
ATOM 822 N N . ILE A 1 102 ? 3.753 -1.145 -18.469 1.00 89.50 102 ILE A N 1
ATOM 823 C CA . ILE A 1 102 ? 4.961 -0.867 -17.687 1.00 89.50 102 ILE A CA 1
ATOM 824 C C . ILE A 1 102 ? 5.168 0.648 -17.614 1.00 89.50 102 ILE A C 1
ATOM 826 O O . ILE A 1 102 ? 5.141 1.348 -18.632 1.00 89.50 102 ILE A O 1
ATOM 830 N N . GLN A 1 103 ? 5.415 1.159 -16.406 1.00 89.25 103 GLN A N 1
ATOM 831 C CA . GLN A 1 103 ? 5.652 2.581 -16.175 1.00 89.25 103 GLN A CA 1
ATOM 832 C C . GLN A 1 103 ? 6.931 3.057 -16.886 1.00 89.25 103 GLN A C 1
ATOM 834 O O . GLN A 1 103 ? 8.012 2.516 -16.672 1.00 89.25 103 GLN A O 1
ATOM 839 N N . ILE A 1 104 ? 6.809 4.121 -17.685 1.00 91.31 104 ILE A N 1
ATOM 840 C CA . ILE A 1 104 ? 7.938 4.872 -18.255 1.00 91.31 104 ILE A CA 1
ATOM 841 C C . ILE A 1 104 ? 8.111 6.141 -17.422 1.00 91.31 104 ILE A C 1
ATOM 843 O O . ILE A 1 104 ? 7.136 6.860 -17.196 1.00 91.31 104 ILE A O 1
ATOM 847 N N . ARG A 1 105 ? 9.339 6.441 -16.993 1.00 89.19 105 ARG A N 1
ATOM 848 C CA . ARG A 1 105 ? 9.645 7.675 -16.256 1.00 89.19 105 ARG A CA 1
ATOM 849 C C . ARG A 1 105 ? 10.343 8.683 -17.162 1.00 89.19 105 ARG A C 1
ATOM 851 O O . ARG A 1 105 ? 10.956 8.325 -18.167 1.00 89.19 105 ARG A O 1
ATOM 858 N N . LYS A 1 106 ? 10.219 9.966 -16.830 1.00 86.69 106 LYS A N 1
ATOM 859 C CA . LYS A 1 106 ? 11.010 11.033 -17.448 1.00 86.69 106 LYS A CA 1
ATOM 860 C C . LYS A 1 106 ? 12.241 11.274 -16.585 1.00 86.69 106 LYS A C 1
ATOM 862 O O . LYS A 1 106 ? 12.122 11.390 -15.372 1.00 86.69 106 LYS A O 1
ATOM 867 N N . CYS A 1 107 ? 13.405 11.321 -17.215 1.00 79.12 107 CYS A N 1
ATOM 868 C CA . CYS A 1 107 ? 14.665 11.701 -16.597 1.00 79.12 107 CYS A CA 1
ATOM 869 C C . CYS A 1 107 ? 15.090 13.034 -17.203 1.00 79.12 107 CYS A C 1
ATOM 871 O O . CYS A 1 107 ? 15.161 13.156 -18.431 1.00 79.12 107 CYS A O 1
ATOM 873 N N . GLU A 1 108 ? 15.362 14.017 -16.354 1.00 74.06 108 GLU A N 1
ATOM 874 C CA . GLU A 1 108 ? 16.016 15.248 -16.785 1.00 74.06 108 GLU A CA 1
ATOM 875 C C . GLU A 1 108 ? 17.417 14.914 -17.301 1.00 74.06 108 GLU A C 1
ATOM 877 O O . GLU A 1 108 ? 18.068 13.971 -16.836 1.00 74.06 108 GLU A O 1
ATOM 882 N N . THR A 1 109 ? 17.849 15.627 -18.332 1.00 65.50 109 THR A N 1
ATOM 883 C CA . THR A 1 109 ? 19.165 15.433 -18.930 1.00 65.50 109 THR A CA 1
ATOM 884 C C . THR A 1 109 ? 19.851 16.778 -19.079 1.00 65.50 109 THR A C 1
ATOM 886 O O . THR A 1 109 ? 19.213 17.776 -19.389 1.00 65.50 109 THR A O 1
ATOM 889 N N . ASN A 1 110 ? 21.162 16.789 -18.841 1.00 55.19 110 ASN A N 1
ATOM 890 C CA . ASN A 1 110 ? 21.997 17.980 -18.990 1.00 55.19 110 ASN A CA 1
ATOM 891 C C . ASN A 1 110 ? 22.370 18.250 -20.460 1.00 55.19 110 ASN A C 1
ATOM 893 O O . ASN A 1 110 ? 23.147 19.158 -20.736 1.00 55.19 110 ASN A O 1
ATOM 897 N N . ASP A 1 111 ? 21.878 17.437 -21.401 1.00 61.53 111 ASP A N 1
ATOM 898 C CA . ASP A 1 111 ? 22.049 17.674 -22.832 1.00 61.53 111 ASP A CA 1
ATOM 899 C C . ASP A 1 111 ? 21.141 18.834 -23.263 1.00 61.53 111 ASP A C 1
ATOM 901 O O . ASP A 1 111 ? 19.919 18.711 -23.244 1.00 61.53 111 ASP A O 1
ATOM 905 N N . GLU A 1 112 ? 21.730 19.954 -23.687 1.00 55.72 112 GLU A N 1
ATOM 906 C CA . GLU A 1 112 ? 21.005 21.162 -24.115 1.00 55.72 112 GLU A CA 1
ATOM 907 C C . GLU A 1 112 ? 19.968 20.898 -25.221 1.00 55.72 112 GLU A C 1
ATOM 909 O O . GLU A 1 112 ? 19.022 21.668 -25.395 1.00 55.72 112 GLU A O 1
ATOM 914 N N . ARG A 1 113 ? 20.115 19.802 -25.976 1.00 59.50 113 ARG A N 1
ATOM 915 C CA . ARG A 1 113 ? 19.192 19.426 -27.055 1.00 59.50 113 ARG A CA 1
ATOM 916 C C . ARG A 1 113 ? 17.888 18.819 -26.544 1.00 59.50 113 ARG A C 1
ATOM 918 O O . ARG A 1 113 ? 16.914 18.770 -27.296 1.00 59.50 113 ARG A O 1
ATOM 925 N N . PHE A 1 114 ? 17.848 18.327 -25.307 1.00 62.31 114 PHE A N 1
ATOM 926 C CA . PHE A 1 114 ? 16.702 17.602 -24.768 1.00 62.31 114 PHE A CA 1
ATOM 927 C C . PHE A 1 114 ? 16.429 18.027 -23.321 1.00 62.31 114 PHE A C 1
ATOM 929 O O . PHE A 1 114 ? 17.248 17.807 -22.452 1.00 62.31 114 PHE A O 1
ATOM 936 N N . GLY A 1 115 ? 15.245 18.568 -23.016 1.00 70.06 115 GLY A N 1
ATOM 937 C CA . GLY A 1 115 ? 14.908 18.917 -21.623 1.00 70.06 115 GLY A CA 1
ATOM 938 C C . GLY A 1 115 ? 14.648 17.692 -20.732 1.00 70.06 115 GLY A C 1
ATOM 939 O O . GLY A 1 115 ? 15.094 17.619 -19.592 1.00 70.06 115 GLY A O 1
ATOM 940 N N . SER A 1 116 ? 13.937 16.686 -21.251 1.00 81.56 116 SER A N 1
ATOM 941 C CA . SER A 1 116 ? 13.709 15.420 -20.546 1.00 81.56 116 SER A CA 1
ATOM 942 C C . SER A 1 116 ? 13.577 14.250 -21.516 1.00 81.56 116 SER A C 1
ATOM 944 O O . SER A 1 116 ? 12.958 14.350 -22.580 1.00 81.56 116 SER A O 1
ATOM 946 N N . VAL A 1 117 ? 14.139 13.105 -21.137 1.00 85.56 117 VAL A N 1
ATOM 947 C CA . VAL A 1 117 ? 14.146 11.879 -21.944 1.00 85.56 117 VAL A CA 1
ATOM 948 C C . VAL A 1 117 ? 13.468 10.734 -21.203 1.00 85.56 117 VAL A C 1
ATOM 950 O O . VAL A 1 117 ? 13.420 10.703 -19.976 1.00 85.56 117 VAL A O 1
ATOM 953 N N . ASN A 1 118 ? 12.909 9.782 -21.950 1.00 92.38 118 ASN A N 1
ATOM 954 C CA . ASN A 1 118 ? 12.306 8.597 -21.346 1.00 92.38 118 ASN A CA 1
ATOM 955 C C . ASN A 1 118 ? 13.390 7.701 -20.737 1.00 92.38 118 ASN A C 1
ATOM 957 O O . ASN A 1 118 ? 14.427 7.445 -21.358 1.00 92.38 118 ASN A O 1
ATOM 961 N N . SER A 1 119 ? 13.101 7.178 -19.556 1.00 90.88 119 SER A N 1
ATOM 962 C CA . SER A 1 119 ? 13.831 6.105 -18.909 1.00 90.88 119 SER A CA 1
ATOM 963 C C . SER A 1 119 ? 12.893 4.929 -18.652 1.00 90.88 119 SER A C 1
ATOM 965 O O . SER A 1 119 ? 11.681 5.088 -18.473 1.00 90.88 119 SER A O 1
ATOM 967 N N . TYR A 1 120 ? 13.471 3.735 -18.663 1.00 91.75 120 TYR A N 1
ATOM 968 C CA . TYR A 1 120 ? 12.745 2.472 -18.599 1.00 91.75 120 TYR A CA 1
ATOM 969 C C . TYR A 1 120 ? 13.331 1.618 -17.476 1.00 91.75 120 TYR A C 1
ATOM 971 O O . TYR A 1 120 ? 14.546 1.695 -17.255 1.00 91.75 120 TYR A O 1
ATOM 979 N N . PRO A 1 121 ? 12.502 0.846 -16.757 1.00 90.75 121 PRO A N 1
ATOM 980 C CA . PRO A 1 121 ? 12.980 0.012 -15.662 1.00 90.75 121 PRO A CA 1
ATOM 981 C C . PRO A 1 121 ? 13.900 -1.089 -16.202 1.00 90.75 121 PRO A C 1
ATOM 983 O O . PRO A 1 121 ? 13.691 -1.563 -17.319 1.00 90.75 121 PRO A O 1
ATOM 986 N N . VAL A 1 122 ? 14.905 -1.503 -15.423 1.00 87.00 122 VAL A N 1
ATOM 987 C CA . VAL A 1 122 ? 15.843 -2.579 -15.808 1.00 87.00 122 VAL A CA 1
ATOM 988 C C . VAL A 1 122 ? 15.110 -3.855 -16.221 1.00 87.00 122 VAL A C 1
ATOM 990 O O . VAL A 1 122 ? 15.452 -4.415 -17.249 1.00 87.00 122 VAL A O 1
ATOM 993 N N . SER A 1 123 ? 14.030 -4.240 -15.539 1.00 87.00 123 SER A N 1
ATOM 994 C CA . SER A 1 123 ? 13.237 -5.414 -15.935 1.00 87.00 123 SER A CA 1
ATOM 995 C C . SER A 1 123 ? 12.697 -5.331 -17.367 1.00 87.00 123 SER A C 1
ATOM 997 O O . SER A 1 123 ? 12.733 -6.307 -18.105 1.00 87.00 123 SER A O 1
ATOM 999 N N . ALA A 1 124 ? 12.253 -4.149 -17.809 1.00 89.81 124 ALA A N 1
ATOM 1000 C CA . ALA A 1 124 ? 11.816 -3.965 -19.191 1.00 89.81 124 ALA A CA 1
ATOM 1001 C C . ALA A 1 124 ? 12.985 -3.991 -20.180 1.00 89.81 124 ALA A C 1
ATOM 1003 O O . ALA A 1 124 ? 12.780 -4.362 -21.332 1.00 89.81 124 ALA A O 1
ATOM 1004 N N . TRP A 1 125 ? 14.182 -3.578 -19.755 1.00 90.19 125 TRP A N 1
ATOM 1005 C CA . TRP A 1 125 ? 15.394 -3.735 -20.555 1.00 90.19 125 TRP A CA 1
ATOM 1006 C C . TRP A 1 125 ? 15.763 -5.205 -20.709 1.00 90.19 125 TRP A C 1
ATOM 1008 O O . TRP A 1 125 ? 16.010 -5.626 -21.832 1.00 90.19 125 TRP A O 1
ATOM 1018 N N . ASP A 1 126 ? 15.769 -5.970 -19.623 1.00 87.56 126 ASP A N 1
ATOM 1019 C CA . ASP A 1 126 ? 16.158 -7.380 -19.635 1.00 87.56 126 ASP A CA 1
ATOM 1020 C C . ASP A 1 126 ? 15.229 -8.183 -20.552 1.00 87.56 126 ASP A C 1
ATOM 1022 O O . ASP A 1 126 ? 15.699 -8.775 -21.524 1.00 87.56 126 ASP A O 1
ATOM 1026 N N . ASP A 1 127 ? 13.911 -8.062 -20.367 1.00 87.12 127 ASP A N 1
ATOM 1027 C CA . ASP A 1 127 ? 12.931 -8.715 -21.239 1.00 87.12 127 ASP A CA 1
ATOM 1028 C C . ASP A 1 127 ? 13.077 -8.282 -22.710 1.00 87.12 127 ASP A C 1
ATOM 1030 O O . ASP A 1 127 ? 13.004 -9.094 -23.633 1.00 87.12 127 ASP A O 1
ATOM 1034 N N . PHE A 1 128 ? 13.256 -6.979 -22.957 1.00 86.94 128 PHE A N 1
ATOM 1035 C CA . PHE A 1 128 ? 13.388 -6.445 -24.315 1.00 86.94 128 PHE A CA 1
ATOM 1036 C C . PHE A 1 128 ? 14.640 -6.978 -25.019 1.00 86.94 128 PHE A C 1
ATOM 1038 O O . PHE A 1 128 ? 14.622 -7.194 -26.232 1.00 86.94 128 PHE A O 1
ATOM 1045 N N . MET A 1 129 ? 15.718 -7.190 -24.265 1.00 85.19 129 MET A N 1
ATOM 1046 C CA . MET A 1 129 ? 16.983 -7.700 -24.781 1.00 85.19 129 MET A CA 1
ATOM 1047 C C . MET A 1 129 ? 16.945 -9.223 -24.964 1.00 85.19 129 MET A C 1
ATOM 1049 O O . MET A 1 129 ? 17.492 -9.712 -25.951 1.00 85.19 129 MET A O 1
ATOM 1053 N N . GLU A 1 130 ? 16.246 -9.962 -24.096 1.00 81.62 130 GLU A N 1
ATOM 1054 C CA . GLU A 1 130 ? 16.032 -11.411 -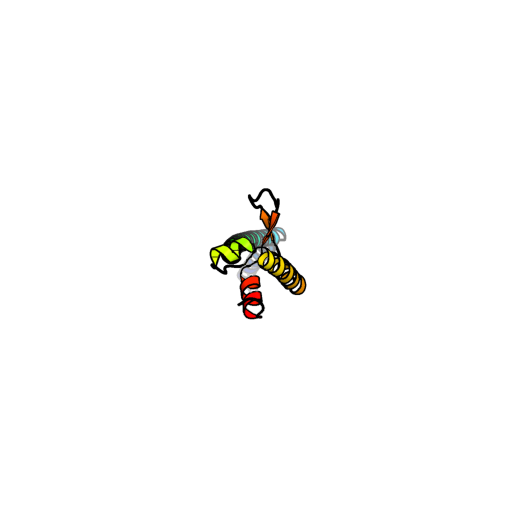24.234 1.00 81.62 130 GLU A CA 1
ATOM 1055 C C . GLU A 1 130 ? 15.132 -11.775 -25.424 1.00 81.62 130 GLU A C 1
ATOM 1057 O O . GLU A 1 130 ? 15.388 -12.758 -26.117 1.00 81.62 130 GLU A O 1
ATOM 1062 N N . VAL A 1 131 ? 14.109 -10.964 -25.722 1.00 68.94 131 VAL A N 1
ATOM 1063 C CA . VAL A 1 131 ? 13.168 -11.211 -26.836 1.00 68.94 131 VAL A CA 1
ATOM 1064 C C . VAL A 1 131 ? 13.781 -10.893 -28.217 1.00 68.94 131 VAL A C 1
ATOM 1066 O O . VAL A 1 131 ? 13.190 -11.209 -29.247 1.00 68.94 131 VAL A O 1
ATOM 1069 N N . GLY A 1 132 ? 15.009 -10.363 -28.260 1.00 62.38 132 GLY A N 1
ATOM 1070 C CA . GLY A 1 132 ? 15.892 -10.472 -29.421 1.00 62.38 132 GLY A CA 1
ATOM 1071 C C . GLY A 1 132 ? 15.514 -9.618 -30.633 1.00 62.38 132 GLY A C 1
ATOM 1072 O O . GLY A 1 132 ? 14.901 -10.097 -31.582 1.00 62.38 132 GLY A O 1
ATOM 1073 N N . LEU A 1 133 ? 16.012 -8.378 -30.665 1.00 53.44 133 LEU A N 1
ATOM 1074 C CA . LEU A 1 133 ? 16.285 -7.651 -31.919 1.00 53.44 133 LEU A CA 1
ATOM 1075 C C . LEU A 1 133 ? 17.637 -6.898 -31.924 1.00 53.44 133 LEU A C 1
ATOM 1077 O O . LEU A 1 133 ? 18.020 -6.385 -32.972 1.00 53.44 133 LEU A O 1
ATOM 1081 N N . TYR A 1 134 ? 18.366 -6.835 -30.796 1.00 53.00 134 TYR A N 1
ATOM 1082 C CA . TYR A 1 134 ? 19.627 -6.075 -30.651 1.00 53.00 134 TYR A CA 1
ATOM 1083 C C . TYR A 1 134 ? 20.611 -6.695 -29.634 1.00 53.00 134 TYR A C 1
ATOM 1085 O O . TYR A 1 134 ? 21.207 -5.965 -28.834 1.00 53.00 134 TYR A O 1
ATOM 1093 N N . ALA A 1 135 ? 20.745 -8.027 -29.627 1.00 49.72 135 ALA A N 1
ATOM 1094 C CA . ALA A 1 135 ? 21.846 -8.694 -28.923 1.00 49.72 135 ALA A CA 1
ATOM 1095 C C . ALA A 1 135 ? 23.193 -8.371 -29.589 1.00 49.72 135 ALA A C 1
ATOM 1097 O O . ALA A 1 135 ? 23.232 -8.356 -30.842 1.00 49.72 135 ALA A O 1
#

pLDDT: mean 86.91, std 11.85, range [49.72, 98.12]

Sequence (135 aa):
MLQRTAKGKQCREYFISCEEAWNSPDKIMERALQIAHRRALEAERRIFGLLEEKETLEIALNESIQFYTVAKYNGAFKKGWSLAQCQLIGKQLSAYCRARAIQIRKCETNDERFGSVNSYPVSAWDDFMEVGLYA

Organism: NCBI:txid1076179

Secondary structure (DSSP, 8-state):
----SHHHHHHHHHHHHHHHHHTSHHHHHHHHHHHHHHHHHHHHHHHHHHHHHHHHHHHHHHHH--EEEHHHHHHHTT----HHHHHHHHHHHHHHHHHTTPPPEEEE-S-TT-SEEEEEEHHHHHHHHHTSS--

Radius of gyration: 34.67 Å; chains: 1; bounding box: 62×44×91 Å